Protein AF-A0A7W1CUM4-F1 (afdb_monomer_lite)

Radius of gyration: 14.27 Å; chains: 1; bounding box: 35×41×28 Å

Secondary structure (DSSP, 8-state):
--HHHHHHHHHHHHH-TT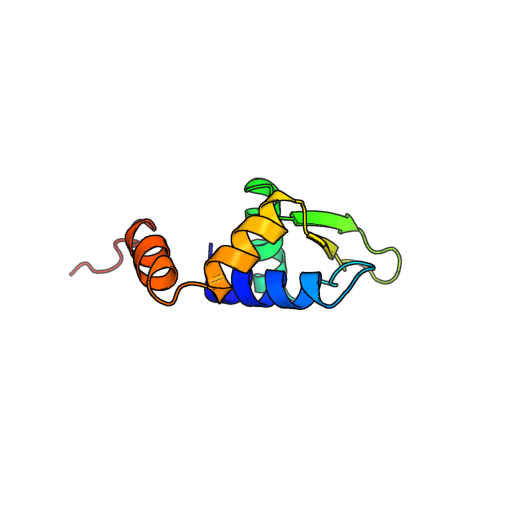-EEE-SHHHHHHHHHHHHTTSEEEEE-SSSTT-EEEEE-HHHHHHHHHHHH-TTHHHHHHHHS--------

pLDDT: mean 77.29, std 16.69, range [39.12, 94.81]

Foldseek 3Di:
DPVVLLLVLLVQQVVDVQFDWQDDDVSVVVLVVCVVVVQWDWDDDPPDPPIIGTHGDPVVVVVNVVVVVDPPVVVVVVVPDPPPPPDDD

Sequence (89 aa):
MDFTLARQILRAAETDPDGYEVHGRKMRHEAELMREAGWLEITKSNGARSTMLARLTEAGHRVGRLFEKDAAAQRLLTAFLPRSSSESP

Structure (mmCIF, N/CA/C/O backbone):
data_AF-A0A7W1CUM4-F1
#
_entry.id   AF-A0A7W1CUM4-F1
#
loop_
_atom_site.group_PDB
_atom_site.id
_atom_site.type_symbol
_atom_site.label_atom_id
_atom_site.label_alt_id
_atom_site.label_comp_id
_atom_site.label_asym_id
_atom_site.label_entity_id
_atom_site.label_seq_id
_atom_site.pdbx_PDB_ins_code
_atom_site.Cartn_x
_atom_site.Cartn_y
_atom_site.Cartn_z
_atom_site.occupancy
_atom_site.B_iso_or_equiv
_atom_site.auth_seq_id
_atom_site.auth_comp_id
_atom_site.auth_asym_id
_atom_site.auth_atom_id
_atom_site.pdbx_PDB_model_num
ATOM 1 N N . MET A 1 1 ? -3.032 10.381 6.134 1.00 71.75 1 MET A N 1
ATOM 2 C CA . MET A 1 1 ? -3.148 9.048 5.522 1.00 71.75 1 MET A CA 1
ATOM 3 C C . MET A 1 1 ? -4.522 8.950 4.881 1.00 71.75 1 MET A C 1
ATOM 5 O O . MET A 1 1 ? -5.519 9.149 5.570 1.00 71.75 1 MET A O 1
ATOM 9 N N . ASP A 1 2 ? -4.566 8.766 3.566 1.00 79.12 2 ASP A N 1
ATOM 10 C CA . ASP A 1 2 ? -5.775 8.537 2.769 1.00 79.12 2 ASP A CA 1
ATOM 11 C C . ASP A 1 2 ? -5.991 7.022 2.625 1.00 79.12 2 ASP A C 1
ATOM 13 O O . ASP A 1 2 ? -5.375 6.362 1.787 1.00 79.12 2 ASP A O 1
ATOM 17 N N . PHE A 1 3 ? -6.892 6.453 3.435 1.00 81.69 3 PHE A N 1
ATOM 18 C CA . PHE A 1 3 ? -7.111 5.001 3.470 1.00 81.69 3 PHE A CA 1
ATOM 19 C C . PHE A 1 3 ? -7.595 4.402 2.147 1.00 81.69 3 PHE A C 1
ATOM 21 O O . PHE A 1 3 ? -7.414 3.205 1.920 1.00 81.69 3 PHE A O 1
ATOM 28 N N . THR A 1 4 ? -8.175 5.209 1.256 1.00 84.88 4 THR A N 1
ATOM 29 C CA . THR A 1 4 ? -8.552 4.735 -0.080 1.00 84.88 4 THR A CA 1
ATOM 30 C C . THR A 1 4 ? -7.301 4.421 -0.891 1.00 84.88 4 THR A C 1
ATOM 32 O O . THR A 1 4 ? -7.202 3.345 -1.484 1.00 84.88 4 THR A O 1
ATOM 35 N N . LEU A 1 5 ? -6.323 5.329 -0.872 1.00 85.50 5 LEU A N 1
ATOM 36 C CA . LEU A 1 5 ? -5.037 5.129 -1.536 1.00 85.50 5 LEU A CA 1
ATOM 37 C C . LEU A 1 5 ? -4.213 4.042 -0.854 1.00 85.50 5 LEU A C 1
ATOM 39 O O . LEU A 1 5 ? -3.668 3.188 -1.549 1.00 85.50 5 LEU A O 1
ATOM 43 N N . ALA A 1 6 ? -4.180 4.013 0.480 1.00 88.25 6 ALA A N 1
ATOM 44 C CA . ALA A 1 6 ? -3.488 2.955 1.206 1.00 88.25 6 ALA A CA 1
ATOM 45 C C . ALA A 1 6 ? -4.024 1.571 0.816 1.00 88.25 6 ALA A C 1
ATOM 47 O O . ALA A 1 6 ? -3.249 0.662 0.538 1.00 88.25 6 ALA A O 1
ATOM 48 N N . ARG A 1 7 ? -5.348 1.415 0.684 1.00 86.62 7 ARG A N 1
ATOM 49 C CA . ARG A 1 7 ? -5.958 0.156 0.236 1.00 86.62 7 ARG A CA 1
ATOM 50 C C . ARG A 1 7 ? -5.584 -0.205 -1.199 1.00 86.62 7 ARG A C 1
ATOM 52 O O . ARG A 1 7 ? -5.351 -1.377 -1.482 1.00 86.62 7 ARG A O 1
ATOM 59 N N . GLN A 1 8 ? -5.548 0.773 -2.103 1.00 87.62 8 GLN A N 1
ATOM 60 C CA . GLN A 1 8 ? -5.108 0.541 -3.482 1.00 87.62 8 GLN A CA 1
ATOM 61 C C . GLN A 1 8 ? -3.657 0.051 -3.519 1.00 87.62 8 GLN A C 1
ATOM 63 O O . GLN A 1 8 ? -3.374 -0.930 -4.201 1.00 87.62 8 GLN A O 1
ATOM 68 N N . ILE A 1 9 ? -2.775 0.677 -2.736 1.00 89.19 9 ILE A N 1
ATOM 69 C CA . ILE A 1 9 ? -1.365 0.290 -2.626 1.00 89.19 9 ILE A CA 1
ATOM 70 C C . ILE A 1 9 ? -1.231 -1.111 -2.018 1.00 89.19 9 ILE A C 1
ATOM 72 O O . ILE A 1 9 ? -0.521 -1.934 -2.582 1.00 89.19 9 ILE A O 1
ATOM 76 N N . LEU A 1 10 ? -1.938 -1.412 -0.919 1.00 90.19 10 LEU A N 1
ATOM 77 C CA . LEU A 1 10 ? -1.903 -2.739 -0.287 1.00 90.19 10 LEU A CA 1
ATOM 78 C C . LEU A 1 10 ? -2.343 -3.835 -1.262 1.00 90.19 10 LEU A C 1
ATOM 80 O O . LEU A 1 10 ? -1.667 -4.849 -1.373 1.00 90.19 10 LEU A O 1
ATOM 84 N N . ARG A 1 11 ? -3.438 -3.614 -2.000 1.00 88.44 11 ARG A N 1
ATOM 85 C CA . ARG A 1 11 ? -3.926 -4.579 -2.995 1.00 88.44 11 ARG A CA 1
ATOM 86 C C . ARG A 1 11 ? -2.944 -4.787 -4.135 1.00 88.44 11 ARG A C 1
ATOM 88 O O . ARG A 1 11 ? -2.700 -5.923 -4.514 1.00 88.44 11 ARG A O 1
ATOM 95 N N . ALA A 1 12 ? -2.387 -3.704 -4.669 1.00 88.69 12 ALA A N 1
ATOM 96 C CA . ALA A 1 12 ? -1.434 -3.800 -5.765 1.00 88.69 12 ALA A CA 1
ATOM 97 C C . ALA A 1 12 ? -0.136 -4.504 -5.327 1.00 88.69 12 ALA A C 1
ATOM 99 O O . ALA A 1 12 ? 0.364 -5.365 -6.044 1.00 88.69 12 ALA A O 1
ATOM 100 N N . ALA A 1 13 ? 0.356 -4.202 -4.121 1.00 88.56 13 ALA A N 1
ATOM 101 C CA . ALA A 1 13 ? 1.527 -4.853 -3.535 1.00 88.56 13 ALA A CA 1
ATOM 102 C C . ALA A 1 13 ? 1.279 -6.317 -3.138 1.00 88.56 13 ALA A C 1
ATOM 104 O O . ALA A 1 13 ? 2.221 -7.096 -3.104 1.00 88.56 13 ALA A O 1
ATOM 105 N N . GLU A 1 14 ? 0.037 -6.716 -2.854 1.00 87.56 14 GLU A N 1
ATOM 106 C CA . GLU A 1 14 ? -0.312 -8.122 -2.610 1.00 87.56 14 GLU A CA 1
ATOM 107 C C . GLU A 1 14 ? -0.325 -8.949 -3.900 1.00 87.56 14 GLU A C 1
ATOM 109 O O . GLU A 1 14 ? 0.021 -10.128 -3.884 1.00 87.56 14 GLU A O 1
ATOM 114 N N . THR A 1 15 ? -0.697 -8.331 -5.024 1.00 84.88 15 THR A N 1
ATOM 115 C CA . THR A 1 15 ? -0.698 -8.987 -6.339 1.00 84.88 15 THR A CA 1
ATOM 116 C C . THR A 1 15 ? 0.675 -9.046 -7.009 1.00 84.88 15 THR A C 1
ATOM 118 O O . THR A 1 15 ? 0.811 -9.749 -8.008 1.00 84.88 15 THR A O 1
ATOM 121 N N . ASP A 1 16 ? 1.674 -8.327 -6.485 1.00 83.56 16 ASP A N 1
ATOM 122 C CA . ASP A 1 16 ? 3.011 -8.220 -7.072 1.00 83.56 16 ASP A CA 1
ATOM 123 C C . ASP A 1 16 ? 4.090 -8.768 -6.113 1.00 83.56 16 ASP A C 1
ATOM 125 O O . ASP A 1 16 ? 4.484 -8.079 -5.165 1.00 83.56 16 ASP A O 1
ATOM 129 N N . PRO A 1 17 ? 4.582 -10.004 -6.329 1.00 72.00 17 PRO A N 1
ATOM 130 C CA . PRO A 1 17 ? 5.554 -10.641 -5.441 1.00 72.00 17 PRO A CA 1
ATOM 131 C C . PRO A 1 17 ? 6.923 -9.946 -5.440 1.00 72.00 17 PRO A C 1
ATOM 133 O O . PRO A 1 17 ? 7.664 -10.060 -4.461 1.00 72.00 17 PRO A O 1
ATOM 136 N N . ASP A 1 18 ? 7.258 -9.205 -6.498 1.00 80.38 18 ASP A N 1
ATOM 137 C CA . ASP A 1 18 ? 8.526 -8.485 -6.604 1.00 80.38 18 ASP A CA 1
ATOM 138 C C . ASP A 1 18 ? 8.445 -7.085 -5.980 1.00 80.38 18 ASP A C 1
ATOM 140 O O . ASP A 1 18 ? 9.479 -6.492 -5.653 1.00 80.38 18 ASP A O 1
ATOM 144 N N . GLY A 1 19 ? 7.235 -6.608 -5.692 1.00 80.62 19 GLY A N 1
ATOM 145 C CA . GLY A 1 19 ? 6.934 -5.326 -5.073 1.00 80.62 19 GLY A CA 1
ATOM 146 C C . GLY A 1 19 ? 6.256 -4.372 -6.047 1.00 80.62 19 GLY A C 1
ATOM 147 O O . GLY A 1 19 ? 6.590 -4.292 -7.221 1.00 80.62 19 GLY A O 1
ATOM 148 N N . TYR A 1 20 ? 5.314 -3.591 -5.536 1.00 87.88 20 TYR A N 1
ATOM 149 C CA . TYR A 1 20 ? 4.536 -2.658 -6.336 1.00 87.88 20 TYR A CA 1
ATOM 150 C C . TYR A 1 20 ? 5.308 -1.363 -6.602 1.00 87.88 20 TYR A C 1
ATOM 152 O O . TYR A 1 20 ? 5.737 -0.675 -5.670 1.00 87.88 20 TYR A O 1
ATOM 160 N N . GLU A 1 21 ? 5.453 -0.986 -7.871 1.00 89.38 21 GLU A N 1
ATOM 161 C CA . GLU A 1 21 ? 6.019 0.312 -8.232 1.00 89.38 21 GLU A CA 1
ATOM 162 C C . GLU A 1 21 ? 5.026 1.457 -7.984 1.00 89.38 21 GLU A C 1
ATOM 164 O O . GLU A 1 21 ? 3.978 1.573 -8.623 1.00 89.38 21 GLU A O 1
ATOM 169 N N . VAL A 1 22 ? 5.388 2.359 -7.072 1.00 86.50 22 VAL A N 1
ATOM 170 C CA . VAL A 1 22 ? 4.559 3.504 -6.692 1.00 86.50 22 VAL A CA 1
ATOM 171 C C . VAL A 1 22 ? 4.895 4.720 -7.551 1.00 86.50 22 VAL A C 1
ATOM 173 O O . VAL A 1 22 ? 5.972 5.318 -7.439 1.00 86.50 22 VAL A O 1
ATOM 176 N N . HIS A 1 23 ? 3.919 5.146 -8.352 1.00 85.81 23 HIS A N 1
ATOM 177 C CA . HIS A 1 23 ? 4.029 6.283 -9.266 1.00 85.81 23 HIS A CA 1
ATOM 178 C C . HIS A 1 23 ? 3.187 7.483 -8.811 1.00 85.81 23 HIS A C 1
ATOM 180 O O . HIS A 1 23 ? 2.122 7.346 -8.217 1.00 85.81 23 HIS A O 1
ATOM 186 N N . GLY A 1 24 ? 3.652 8.696 -9.125 1.00 86.12 24 GLY A N 1
ATOM 187 C CA . GLY A 1 24 ? 2.924 9.939 -8.835 1.00 86.12 24 GLY A CA 1
ATOM 188 C C . GLY A 1 24 ? 3.109 10.478 -7.408 1.00 86.12 24 GLY A C 1
ATOM 189 O O . GLY A 1 24 ? 3.333 9.749 -6.447 1.00 86.12 24 GLY A O 1
ATOM 190 N N . ARG A 1 25 ? 3.046 11.808 -7.245 1.00 88.19 25 ARG A N 1
ATOM 191 C CA . ARG A 1 25 ? 3.375 12.485 -5.971 1.00 88.19 25 ARG A CA 1
ATOM 192 C C . ARG A 1 25 ? 2.480 12.047 -4.804 1.00 88.19 25 ARG A C 1
ATOM 194 O O . ARG A 1 25 ? 2.998 11.813 -3.719 1.00 88.19 25 ARG A O 1
ATOM 201 N N . LYS A 1 26 ? 1.166 11.927 -5.030 1.00 88.31 26 LYS A N 1
ATOM 202 C CA . LYS A 1 26 ? 0.197 11.588 -3.975 1.00 88.31 26 LYS A CA 1
ATOM 203 C C . LYS A 1 26 ? 0.374 10.149 -3.474 1.00 88.31 26 LYS A C 1
ATOM 205 O O . LYS A 1 26 ? 0.438 9.948 -2.269 1.00 88.31 26 LYS A O 1
ATOM 210 N N . MET A 1 27 ? 0.518 9.172 -4.377 1.00 89.25 27 MET A N 1
ATOM 211 C CA . MET A 1 27 ? 0.730 7.775 -3.970 1.00 89.25 27 MET A CA 1
ATOM 212 C C . MET A 1 27 ? 2.088 7.575 -3.302 1.00 89.25 27 MET A C 1
ATOM 214 O O . MET A 1 27 ? 2.178 6.823 -2.342 1.00 89.25 27 MET A O 1
ATOM 218 N N . ARG A 1 28 ? 3.131 8.281 -3.761 1.00 89.94 28 ARG A N 1
ATOM 219 C CA . ARG A 1 28 ? 4.454 8.238 -3.123 1.00 89.94 28 ARG A CA 1
ATOM 220 C C . ARG A 1 28 ? 4.413 8.729 -1.678 1.00 89.94 28 ARG A C 1
ATOM 222 O O . ARG A 1 28 ? 4.906 8.033 -0.801 1.00 89.94 28 ARG A O 1
ATOM 229 N N . HIS A 1 29 ? 3.765 9.867 -1.436 1.00 91.69 29 HIS A N 1
ATOM 230 C CA . HIS A 1 29 ? 3.573 10.376 -0.080 1.00 91.69 29 HIS A CA 1
ATOM 231 C C . HIS A 1 29 ? 2.779 9.394 0.796 1.00 91.69 29 HIS A C 1
ATOM 233 O O . HIS A 1 29 ? 3.143 9.147 1.940 1.00 91.69 29 HIS A O 1
ATOM 239 N N . GLU A 1 30 ? 1.723 8.786 0.251 1.00 92.88 30 GLU A N 1
ATOM 240 C CA . GLU A 1 30 ? 0.933 7.798 0.990 1.00 92.88 30 GLU A CA 1
ATOM 241 C C . GLU A 1 30 ? 1.746 6.537 1.324 1.00 92.88 30 GLU A C 1
ATOM 243 O O . GLU A 1 30 ? 1.711 6.061 2.456 1.00 92.88 30 GLU A O 1
ATOM 248 N N . ALA A 1 31 ? 2.532 6.027 0.373 1.00 91.81 31 ALA A N 1
ATOM 249 C CA . ALA A 1 31 ? 3.408 4.883 0.596 1.00 91.81 31 ALA A CA 1
ATOM 250 C C . ALA A 1 31 ? 4.458 5.173 1.682 1.00 91.81 31 ALA A C 1
ATOM 252 O O . ALA A 1 31 ? 4.736 4.308 2.509 1.00 91.81 31 ALA A O 1
ATOM 253 N N . GLU A 1 32 ? 5.012 6.389 1.730 1.00 92.38 32 GLU A N 1
ATOM 254 C CA . GLU A 1 32 ? 5.935 6.809 2.792 1.00 92.38 32 GLU A CA 1
ATOM 255 C C . GLU A 1 32 ? 5.271 6.794 4.174 1.00 92.38 32 GLU A C 1
ATOM 257 O O . GLU A 1 32 ? 5.855 6.247 5.110 1.00 92.38 32 GLU A O 1
ATOM 262 N N . LEU A 1 33 ? 4.034 7.293 4.294 1.00 93.44 33 LEU A N 1
ATOM 263 C CA . LEU A 1 33 ? 3.262 7.214 5.542 1.00 93.44 33 LEU A CA 1
ATOM 264 C C . LEU A 1 33 ? 2.989 5.758 5.950 1.00 93.44 33 LEU A C 1
ATOM 266 O O . LEU A 1 33 ? 3.073 5.405 7.124 1.00 93.44 33 LEU A O 1
ATOM 270 N N . MET A 1 34 ? 2.680 4.889 4.987 1.00 94.25 34 MET A N 1
ATOM 271 C CA . MET A 1 34 ? 2.486 3.458 5.237 1.00 94.25 34 MET A CA 1
ATOM 272 C C . MET A 1 34 ? 3.788 2.756 5.643 1.00 94.25 34 MET A C 1
ATOM 274 O O . MET A 1 34 ? 3.758 1.842 6.466 1.00 94.25 34 MET A O 1
ATOM 278 N N . ARG A 1 35 ? 4.934 3.185 5.103 1.00 94.62 35 ARG A N 1
ATOM 279 C CA . ARG A 1 35 ? 6.261 2.723 5.525 1.00 94.62 35 ARG A CA 1
ATOM 280 C C . ARG A 1 35 ? 6.556 3.144 6.962 1.00 94.62 35 ARG A C 1
ATOM 282 O O . ARG A 1 35 ? 7.011 2.322 7.748 1.00 94.62 35 ARG A O 1
ATOM 289 N N . GLU A 1 36 ? 6.264 4.391 7.324 1.00 94.81 36 GLU A N 1
ATOM 290 C CA . GLU A 1 36 ? 6.397 4.883 8.704 1.00 94.81 36 GLU A CA 1
ATOM 291 C C . GLU A 1 36 ? 5.476 4.131 9.677 1.00 94.81 36 GLU A C 1
ATOM 293 O O . GLU A 1 36 ? 5.879 3.834 10.798 1.00 94.81 36 GLU A O 1
ATOM 298 N N . ALA A 1 37 ? 4.282 3.735 9.227 1.00 91.00 37 ALA A N 1
ATOM 299 C CA . ALA A 1 37 ? 3.369 2.866 9.972 1.00 91.00 37 ALA A CA 1
ATOM 300 C C . ALA A 1 37 ? 3.794 1.379 10.000 1.00 91.00 37 ALA A C 1
ATOM 302 O O . ALA A 1 37 ? 3.123 0.555 10.625 1.00 91.00 37 ALA A O 1
ATOM 303 N N . GLY A 1 38 ? 4.884 1.016 9.316 1.00 94.75 38 GLY A N 1
ATOM 304 C CA . GLY A 1 38 ? 5.420 -0.345 9.258 1.00 94.75 38 GLY A CA 1
ATOM 305 C C . GLY A 1 38 ? 4.625 -1.307 8.373 1.00 94.75 38 GLY A C 1
ATOM 306 O O . GLY A 1 38 ? 4.794 -2.519 8.491 1.00 94.75 38 GLY A O 1
ATOM 307 N N . TRP A 1 39 ? 3.740 -0.812 7.506 1.00 94.38 39 TRP A N 1
ATOM 308 C CA . TRP A 1 39 ? 2.917 -1.641 6.613 1.00 94.38 39 TRP A CA 1
ATOM 309 C C . TRP A 1 39 ? 3.641 -1.990 5.314 1.00 94.38 39 TRP A C 1
ATOM 311 O O . TRP A 1 39 ? 3.338 -3.008 4.693 1.00 94.38 39 TRP A O 1
ATOM 321 N N . LEU A 1 40 ? 4.593 -1.148 4.914 1.00 94.19 40 LEU A N 1
ATOM 322 C CA . LEU A 1 40 ? 5.389 -1.322 3.708 1.00 94.19 40 LEU A CA 1
ATOM 323 C C . LEU A 1 40 ? 6.880 -1.221 4.006 1.00 94.19 40 LEU A C 1
ATOM 325 O O . LEU A 1 40 ? 7.314 -0.407 4.820 1.00 94.19 40 LEU A O 1
ATOM 329 N N . GLU A 1 41 ? 7.663 -1.970 3.247 1.00 94.06 41 GLU A N 1
ATOM 330 C CA . GLU A 1 41 ? 9.066 -1.678 2.994 1.00 94.06 41 GLU A CA 1
ATOM 331 C C . GLU A 1 41 ? 9.191 -0.984 1.642 1.00 94.06 41 GLU A C 1
ATOM 333 O O . GLU A 1 41 ? 8.595 -1.416 0.657 1.00 94.06 41 GLU A O 1
ATOM 338 N N . ILE A 1 42 ? 9.967 0.101 1.588 1.00 91.19 42 ILE A N 1
ATOM 339 C CA . ILE A 1 42 ? 10.210 0.837 0.346 1.00 91.19 42 ILE A CA 1
ATOM 340 C C . ILE A 1 42 ? 11.680 0.731 -0.022 1.00 91.19 42 ILE A C 1
ATOM 342 O O . ILE A 1 42 ? 12.553 1.166 0.732 1.00 91.19 42 ILE A O 1
ATOM 346 N N . THR A 1 43 ? 11.942 0.219 -1.219 1.00 88.31 43 THR A N 1
ATOM 347 C CA . THR A 1 43 ? 13.272 0.206 -1.831 1.00 88.31 43 THR A CA 1
ATOM 348 C C . THR A 1 43 ? 13.293 1.113 -3.061 1.00 88.31 43 THR A C 1
ATOM 350 O O . THR A 1 43 ? 12.267 1.3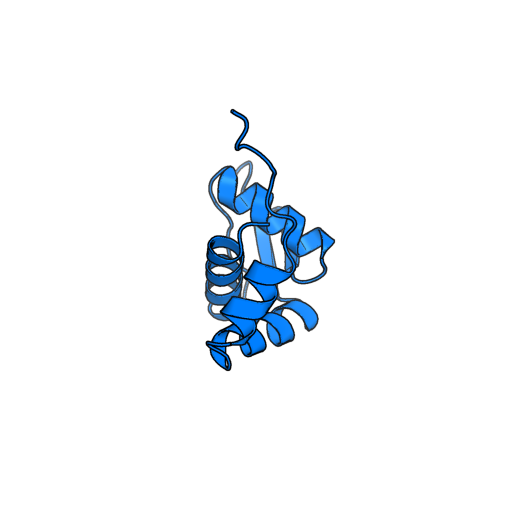71 -3.692 1.00 88.31 43 THR A O 1
ATOM 353 N N . LYS A 1 44 ? 14.461 1.672 -3.391 1.00 77.00 44 LYS A N 1
ATOM 354 C CA . LYS A 1 44 ? 14.619 2.454 -4.625 1.00 77.00 44 LYS A CA 1
ATOM 355 C C . LYS A 1 44 ? 14.709 1.477 -5.799 1.00 77.00 44 LYS A C 1
ATOM 357 O O . LYS A 1 44 ? 15.573 0.606 -5.780 1.00 77.00 44 LYS A O 1
ATOM 362 N N . SER A 1 45 ? 13.840 1.622 -6.800 1.00 70.44 45 SER A N 1
ATOM 363 C CA . SER A 1 45 ? 13.933 0.836 -8.036 1.00 70.44 45 SER A CA 1
ATOM 364 C C . SER A 1 45 ? 15.094 1.360 -8.888 1.00 70.44 45 SER A C 1
ATOM 366 O O . SER A 1 45 ? 15.264 2.570 -9.059 1.00 70.44 45 SER A O 1
ATOM 368 N N . ASN A 1 46 ? 15.909 0.445 -9.416 1.00 63.28 46 ASN A N 1
ATOM 369 C CA . ASN A 1 46 ? 17.090 0.762 -10.225 1.00 63.28 46 ASN A CA 1
ATOM 370 C C . ASN A 1 46 ? 16.741 1.190 -11.670 1.00 63.28 46 ASN A C 1
ATOM 372 O O . ASN A 1 46 ? 17.638 1.590 -12.409 1.00 63.28 46 ASN A O 1
ATOM 376 N N . GLY A 1 47 ? 15.470 1.097 -12.088 1.00 57.97 47 GLY A N 1
ATOM 377 C CA . GLY A 1 47 ? 15.062 1.202 -13.498 1.00 57.97 47 GLY A CA 1
ATOM 378 C C . GLY A 1 47 ? 14.757 2.611 -14.020 1.00 57.97 47 GLY A C 1
ATOM 379 O O . GLY A 1 47 ? 14.904 2.865 -15.212 1.00 57.97 47 GLY A O 1
ATOM 380 N N . ALA A 1 48 ? 14.369 3.557 -13.162 1.00 58.44 48 ALA A N 1
ATOM 381 C CA . ALA A 1 48 ? 14.097 4.936 -13.566 1.00 58.44 48 ALA A CA 1
ATOM 382 C C . ALA A 1 48 ? 14.259 5.889 -12.378 1.00 58.44 48 ALA A C 1
ATOM 384 O O . ALA A 1 48 ? 13.897 5.564 -11.244 1.00 58.44 48 ALA A O 1
ATOM 385 N N . ARG A 1 49 ? 14.802 7.090 -12.625 1.00 59.91 49 ARG A N 1
ATOM 386 C CA . ARG A 1 49 ? 14.908 8.142 -11.603 1.00 59.91 49 ARG A CA 1
ATOM 387 C C . ARG A 1 49 ? 13.522 8.362 -10.980 1.00 59.91 49 ARG A C 1
ATOM 389 O O . ARG A 1 49 ? 12.614 8.833 -11.655 1.00 59.91 49 ARG A O 1
ATOM 396 N N . SER A 1 50 ? 13.412 8.039 -9.688 1.00 62.34 50 SER A N 1
ATOM 397 C CA . SER A 1 50 ? 12.263 8.297 -8.801 1.00 62.34 50 SER A CA 1
ATOM 398 C C . SER A 1 50 ? 11.167 7.226 -8.698 1.00 62.34 50 SER A C 1
ATOM 400 O O . SER A 1 50 ? 10.100 7.538 -8.155 1.00 62.34 50 SER A O 1
ATOM 402 N N . THR A 1 51 ? 11.412 5.986 -9.123 1.00 69.25 51 THR A N 1
ATOM 403 C CA . THR A 1 51 ? 10.473 4.882 -8.859 1.00 69.25 51 THR A CA 1
ATOM 404 C C . THR A 1 51 ? 10.763 4.225 -7.505 1.00 69.25 51 THR A C 1
ATOM 406 O O . THR A 1 51 ? 11.899 3.850 -7.204 1.00 69.25 51 THR A O 1
ATOM 409 N N . MET A 1 52 ? 9.734 4.127 -6.660 1.00 82.94 52 MET A N 1
ATOM 410 C CA . MET A 1 52 ? 9.791 3.453 -5.361 1.00 82.94 52 MET A CA 1
ATOM 411 C C . MET A 1 52 ? 9.108 2.099 -5.475 1.00 82.94 52 MET A C 1
ATOM 413 O O . MET A 1 52 ? 7.983 2.030 -5.959 1.00 82.94 52 MET A O 1
ATOM 417 N N . LEU A 1 53 ? 9.778 1.050 -5.018 1.00 89.44 53 LEU A N 1
ATOM 418 C CA . LEU A 1 53 ? 9.249 -0.304 -4.984 1.00 89.44 53 LEU A CA 1
ATOM 419 C C . LEU A 1 53 ? 8.746 -0.592 -3.569 1.00 89.44 53 LEU A C 1
ATOM 421 O O . LEU A 1 53 ? 9.538 -0.602 -2.624 1.00 89.44 53 LEU A O 1
ATOM 425 N N . ALA A 1 54 ? 7.438 -0.778 -3.427 1.00 90.56 54 ALA A N 1
ATOM 426 C CA . ALA A 1 54 ? 6.762 -1.022 -2.162 1.00 90.56 54 ALA A CA 1
ATOM 427 C C . ALA A 1 54 ? 6.441 -2.511 -1.993 1.00 90.56 54 ALA A C 1
ATOM 429 O O . ALA A 1 54 ? 5.717 -3.091 -2.799 1.00 90.56 54 ALA A O 1
ATOM 430 N N . ARG A 1 55 ? 6.935 -3.122 -0.917 1.00 93.19 55 ARG A N 1
ATOM 431 C CA . ARG A 1 55 ? 6.623 -4.507 -0.539 1.00 93.19 55 ARG A CA 1
ATOM 432 C C . ARG A 1 55 ? 5.83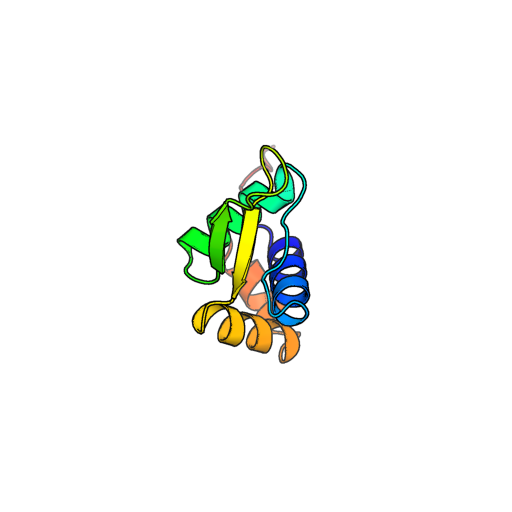9 -4.540 0.755 1.00 93.19 55 ARG A C 1
ATOM 434 O O . ARG A 1 55 ? 6.110 -3.756 1.663 1.00 93.19 55 ARG A O 1
ATOM 441 N N . LEU A 1 56 ? 4.877 -5.452 0.841 1.00 92.62 56 LEU A N 1
ATOM 442 C CA . LEU A 1 56 ? 4.133 -5.667 2.074 1.00 92.62 56 LEU A CA 1
ATOM 443 C C . LEU A 1 56 ? 5.046 -6.255 3.143 1.00 92.62 56 LEU A C 1
ATOM 445 O O . LEU A 1 56 ? 5.742 -7.241 2.921 1.00 92.62 56 LEU A O 1
ATOM 449 N N . THR A 1 57 ? 4.989 -5.671 4.333 1.00 94.06 57 THR A N 1
ATOM 450 C CA . THR A 1 57 ? 5.465 -6.353 5.535 1.00 94.06 57 THR A CA 1
ATOM 451 C C . THR A 1 57 ? 4.404 -7.345 6.005 1.00 94.06 57 THR A C 1
ATOM 453 O O . THR A 1 57 ? 3.243 -7.310 5.579 1.00 94.06 57 THR A O 1
ATOM 456 N N . GLU A 1 58 ? 4.737 -8.180 6.989 1.00 93.38 58 GLU A N 1
ATOM 457 C CA . GLU A 1 58 ? 3.720 -8.992 7.662 1.00 93.38 58 GLU A CA 1
ATOM 458 C C . GLU A 1 58 ? 2.586 -8.147 8.269 1.00 93.38 58 GLU A C 1
ATOM 460 O O . GLU A 1 58 ? 1.424 -8.568 8.278 1.00 93.38 58 GLU A O 1
ATOM 465 N N . ALA A 1 59 ? 2.906 -6.953 8.783 1.00 91.75 59 ALA A N 1
ATOM 466 C CA . ALA A 1 59 ? 1.909 -6.029 9.311 1.00 91.75 59 ALA A CA 1
ATOM 467 C C . ALA A 1 59 ? 1.015 -5.488 8.188 1.00 91.75 59 ALA A C 1
ATOM 469 O O . ALA A 1 59 ? -0.205 -5.473 8.352 1.00 91.75 59 ALA A O 1
ATOM 470 N N . GLY A 1 60 ? 1.595 -5.149 7.033 1.00 92.62 60 GLY A N 1
ATOM 471 C CA . GLY A 1 60 ? 0.858 -4.765 5.828 1.00 92.62 60 GLY A CA 1
ATOM 472 C C . GLY A 1 60 ? -0.136 -5.834 5.383 1.00 92.62 60 GLY A C 1
ATOM 473 O O . GLY A 1 60 ? -1.307 -5.524 5.176 1.00 92.62 60 GLY A O 1
ATOM 474 N N . HIS A 1 61 ? 0.276 -7.105 5.345 1.00 90.81 61 HIS A N 1
ATOM 475 C CA . HIS A 1 61 ? -0.627 -8.221 5.035 1.00 90.81 61 HIS A CA 1
ATOM 476 C C . HIS A 1 61 ? -1.765 -8.371 6.054 1.00 90.81 61 HIS A C 1
ATOM 478 O O . HIS A 1 61 ? -2.909 -8.642 5.683 1.00 90.81 61 HIS A O 1
ATOM 484 N N . ARG A 1 62 ? -1.487 -8.207 7.356 1.00 90.25 62 ARG A N 1
ATOM 485 C CA . ARG A 1 62 ? -2.538 -8.249 8.390 1.00 90.25 62 ARG A CA 1
ATOM 486 C C . ARG A 1 62 ? -3.546 -7.115 8.204 1.00 90.25 62 ARG A C 1
ATOM 488 O O . ARG A 1 62 ? -4.745 -7.371 8.269 1.00 90.25 62 ARG A O 1
ATOM 495 N N . VAL A 1 63 ? -3.072 -5.900 7.933 1.00 87.88 63 VAL A N 1
ATOM 496 C CA . VAL A 1 63 ? -3.914 -4.719 7.689 1.00 87.88 63 VAL A CA 1
ATOM 497 C C . VAL A 1 63 ? -4.726 -4.865 6.399 1.00 87.88 63 VAL A C 1
ATOM 499 O O . VAL A 1 63 ? -5.926 -4.600 6.410 1.00 87.88 63 VAL A O 1
ATOM 502 N N . GLY A 1 64 ? -4.120 -5.361 5.317 1.00 85.69 64 GLY A N 1
ATOM 503 C CA . GLY A 1 64 ? -4.810 -5.666 4.061 1.00 85.69 64 GLY A CA 1
ATOM 504 C C . GLY A 1 64 ? -6.007 -6.589 4.284 1.00 85.69 64 GLY A C 1
ATOM 505 O O . GLY A 1 64 ? -7.133 -6.235 3.945 1.00 85.69 64 GLY A O 1
ATOM 506 N N . ARG A 1 65 ? -5.808 -7.704 4.998 1.00 85.44 65 ARG A N 1
ATOM 507 C CA . ARG A 1 65 ? -6.899 -8.635 5.336 1.00 85.44 65 ARG A CA 1
ATOM 508 C C . ARG A 1 65 ? -8.003 -8.013 6.194 1.00 85.44 65 ARG A C 1
ATOM 510 O O . ARG A 1 65 ? -9.159 -8.405 6.048 1.00 85.44 65 ARG A O 1
ATOM 517 N N . LEU A 1 66 ? -7.678 -7.073 7.084 1.00 82.00 66 LEU A N 1
ATOM 518 C CA . LEU A 1 66 ? -8.685 -6.346 7.868 1.00 82.00 66 LEU A CA 1
ATOM 519 C C . LEU A 1 66 ? -9.558 -5.456 6.972 1.00 82.00 66 LEU A C 1
ATOM 521 O O . LEU A 1 66 ? -10.766 -5.395 7.177 1.00 82.00 66 LEU A O 1
ATOM 525 N N . PHE A 1 67 ? -8.979 -4.834 5.940 1.00 74.50 67 PHE A N 1
ATOM 526 C CA . PHE A 1 67 ? -9.745 -4.067 4.954 1.00 74.50 67 PHE A CA 1
ATOM 527 C C . PHE A 1 67 ? -10.670 -4.925 4.088 1.00 74.50 67 PHE A C 1
ATOM 529 O O . PHE A 1 67 ? -11.701 -4.431 3.633 1.00 74.50 67 PHE A O 1
ATOM 536 N N . GLU A 1 68 ? -10.303 -6.176 3.813 1.00 72.31 68 GLU A N 1
ATOM 537 C CA . GLU A 1 68 ? -11.108 -7.064 2.967 1.00 72.31 68 GLU A CA 1
ATOM 538 C C . GLU A 1 68 ? -12.245 -7.743 3.718 1.00 72.31 68 GLU A C 1
ATOM 540 O O . GLU A 1 68 ? -13.318 -7.959 3.157 1.00 72.31 68 GLU A O 1
ATOM 545 N N . LYS A 1 69 ? -12.016 -8.071 4.990 1.00 65.31 69 LYS A N 1
ATOM 546 C CA . LYS A 1 69 ? -12.995 -8.783 5.811 1.00 65.31 69 LYS A CA 1
ATOM 547 C C . LYS A 1 69 ? -14.112 -7.895 6.337 1.00 65.31 69 LYS A C 1
ATOM 549 O O . LYS A 1 69 ? -15.110 -8.434 6.804 1.00 65.31 69 LYS A O 1
ATOM 554 N N . ASP A 1 70 ? -13.956 -6.573 6.300 1.00 58.34 70 ASP A N 1
ATOM 555 C CA . ASP A 1 70 ? -14.755 -5.741 7.183 1.00 58.34 70 ASP A CA 1
ATOM 556 C C . ASP A 1 70 ? -15.170 -4.391 6.575 1.00 58.34 70 ASP A C 1
ATOM 558 O O . ASP A 1 70 ? -14.454 -3.387 6.616 1.00 58.34 70 ASP A O 1
ATOM 562 N N . ALA A 1 71 ? -16.408 -4.344 6.072 1.00 55.91 71 ALA A N 1
ATOM 563 C CA . ALA A 1 71 ? -17.102 -3.091 5.779 1.00 55.91 71 ALA A CA 1
ATOM 564 C C . ALA A 1 71 ? -17.278 -2.206 7.042 1.00 55.91 71 ALA A C 1
ATOM 566 O O . ALA A 1 71 ? -17.544 -1.009 6.919 1.00 55.91 71 ALA A O 1
ATOM 567 N N . ALA A 1 72 ? -17.112 -2.750 8.259 1.00 54.09 72 ALA A N 1
ATOM 568 C CA . ALA A 1 72 ? -17.150 -2.006 9.520 1.00 54.09 72 ALA A CA 1
ATOM 569 C C . ALA A 1 72 ? -15.771 -1.483 9.973 1.00 54.09 72 ALA A C 1
ATOM 571 O O . ALA A 1 72 ? -15.717 -0.386 10.537 1.00 54.09 72 ALA A O 1
ATOM 572 N N . ALA A 1 73 ? -14.651 -2.143 9.638 1.00 54.66 73 ALA A N 1
ATOM 573 C CA . ALA A 1 73 ? -13.305 -1.570 9.828 1.00 54.66 73 ALA A CA 1
ATOM 574 C C . ALA A 1 73 ? -13.138 -0.255 9.044 1.00 54.66 73 ALA A C 1
ATOM 576 O O . ALA A 1 73 ? -12.467 0.677 9.491 1.00 54.66 73 ALA A O 1
ATOM 577 N N . GLN A 1 74 ? -13.856 -0.143 7.924 1.00 55.88 74 GLN A N 1
ATOM 578 C CA . GLN A 1 74 ? -13.997 1.069 7.120 1.00 55.88 74 GLN A CA 1
ATOM 579 C C . GLN A 1 74 ? -14.595 2.247 7.915 1.00 55.88 74 GLN A C 1
ATOM 581 O O . GLN A 1 74 ? -14.162 3.386 7.751 1.00 55.88 74 GLN A O 1
ATOM 586 N N . ARG A 1 75 ? -15.542 1.996 8.829 1.00 58.12 75 ARG A N 1
ATOM 587 C CA . ARG A 1 75 ? -16.130 3.033 9.699 1.00 58.12 75 ARG A CA 1
ATOM 588 C C . ARG A 1 75 ? -15.211 3.399 10.861 1.00 58.12 75 ARG A C 1
ATOM 590 O O . ARG A 1 75 ? -15.120 4.573 11.200 1.00 58.12 75 ARG A O 1
ATOM 597 N N . LEU A 1 76 ? -14.504 2.422 11.430 1.00 57.28 76 LEU A N 1
ATOM 598 C CA . LEU A 1 76 ? -13.583 2.645 12.547 1.00 57.28 76 LEU A CA 1
ATOM 599 C C . LEU A 1 76 ? -12.363 3.469 12.122 1.00 57.28 76 LEU A C 1
ATOM 601 O O . LEU A 1 76 ? -12.055 4.467 12.763 1.00 57.28 76 LEU A O 1
ATOM 605 N N . LEU A 1 77 ? -11.722 3.143 10.999 1.00 53.97 77 LEU A N 1
ATOM 606 C CA . LEU A 1 77 ? -10.566 3.908 10.515 1.00 53.97 77 LEU A CA 1
ATOM 607 C C . LEU A 1 77 ? -10.933 5.355 10.147 1.00 53.97 77 LEU A C 1
ATOM 609 O O . LEU A 1 77 ? -10.169 6.274 10.424 1.00 53.97 77 LEU A O 1
ATOM 613 N N . THR A 1 78 ? -12.137 5.579 9.616 1.00 54.97 78 THR A N 1
ATOM 614 C CA . THR A 1 78 ? -12.646 6.933 9.332 1.00 54.97 78 THR A CA 1
ATOM 615 C C . THR A 1 78 ? -13.026 7.700 10.608 1.00 54.97 78 THR A C 1
ATOM 617 O O . THR A 1 78 ? -12.963 8.926 10.625 1.00 54.97 78 THR A O 1
ATOM 620 N N . ALA A 1 79 ? -13.401 7.002 11.686 1.00 55.47 79 ALA A N 1
ATOM 621 C CA . ALA A 1 79 ? -13.738 7.604 12.979 1.00 55.47 79 ALA A CA 1
ATOM 622 C C . ALA A 1 79 ? -12.505 7.945 13.840 1.00 55.47 79 ALA A C 1
ATOM 624 O O . ALA A 1 79 ? -12.583 8.846 14.670 1.00 55.47 79 ALA A O 1
ATOM 625 N N . PHE A 1 80 ? -11.379 7.250 13.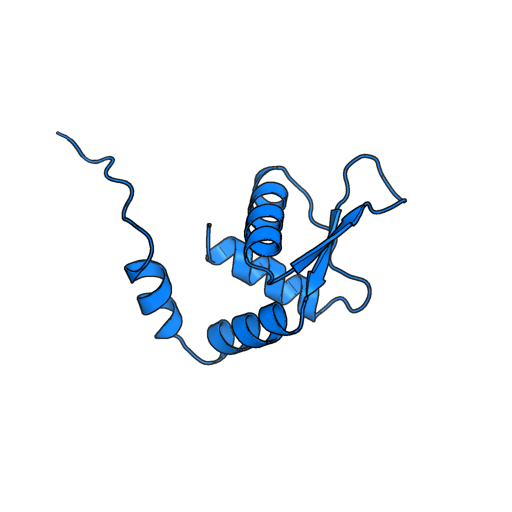640 1.00 52.22 80 PHE A N 1
ATOM 626 C CA . PHE A 1 80 ? -10.128 7.474 14.379 1.00 52.22 80 PHE A CA 1
ATOM 627 C C . PHE A 1 80 ? -9.180 8.493 13.728 1.00 52.22 80 PHE A C 1
ATOM 629 O O . PHE A 1 80 ? -8.181 8.868 14.340 1.00 52.22 80 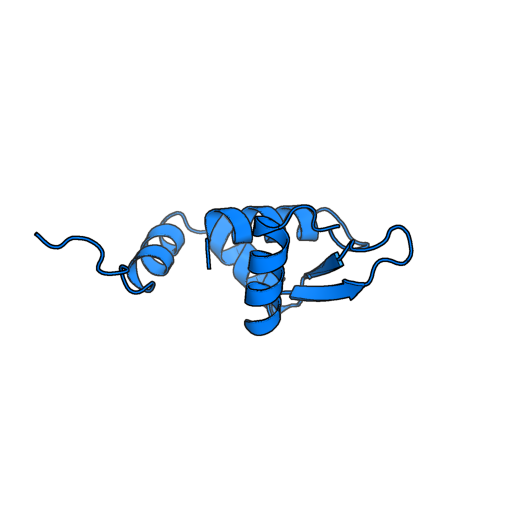PHE A O 1
ATOM 636 N N . LEU A 1 81 ? -9.478 8.976 12.517 1.00 48.62 81 LEU A N 1
ATOM 637 C CA . LEU A 1 81 ? -8.764 10.122 11.959 1.00 48.62 81 LEU A CA 1
ATOM 638 C C . LEU A 1 81 ? -9.325 11.414 12.566 1.00 48.62 81 LEU A C 1
ATOM 640 O O . LEU A 1 81 ? -10.541 11.619 12.511 1.00 48.62 81 LEU A O 1
ATOM 644 N N . PRO A 1 82 ? -8.481 12.313 13.111 1.00 43.03 82 PRO A N 1
ATOM 645 C CA . PRO A 1 82 ? -8.947 13.626 13.524 1.00 43.03 82 PRO A CA 1
ATOM 646 C C . PRO A 1 82 ? -9.555 14.301 12.298 1.00 43.03 82 PRO A C 1
ATOM 648 O O . PRO A 1 82 ? -8.876 14.494 11.285 1.00 43.03 82 PRO A O 1
ATOM 651 N N . ARG A 1 83 ? -10.852 14.623 12.368 1.00 48.25 83 ARG A N 1
ATOM 652 C CA . ARG A 1 83 ? -11.477 15.494 11.375 1.00 48.25 83 ARG A CA 1
ATOM 653 C C . ARG A 1 83 ? -10.653 16.771 11.377 1.00 48.25 83 ARG A C 1
ATOM 655 O O . ARG A 1 83 ? -10.598 17.457 12.392 1.00 48.25 83 ARG A O 1
ATOM 662 N N . SER A 1 84 ? -9.945 17.032 10.282 1.00 42.66 84 SER A N 1
ATOM 663 C CA . SER A 1 84 ? -9.285 18.314 10.100 1.00 42.66 84 SER A CA 1
ATOM 664 C C . SER A 1 84 ? -10.393 19.357 10.147 1.00 42.66 84 SER A C 1
ATOM 666 O O . SER A 1 84 ? -11.271 19.380 9.286 1.00 42.66 84 SER A O 1
ATOM 668 N N . SER A 1 85 ? -10.416 20.118 11.237 1.00 47.69 85 SER A N 1
ATOM 669 C CA . SER A 1 85 ? -11.307 21.244 11.446 1.00 47.69 85 SER A CA 1
ATOM 670 C C . SER A 1 85 ? -10.982 22.302 10.398 1.00 47.69 85 SER A C 1
ATOM 672 O O . SER A 1 85 ? -10.141 23.167 10.616 1.00 47.69 85 SER A O 1
ATOM 674 N N . SER A 1 86 ? -11.620 22.210 9.238 1.00 45.94 86 SER A N 1
ATOM 675 C CA . SER A 1 86 ? -11.676 23.293 8.261 1.00 45.94 86 SER A CA 1
ATOM 676 C C . SER A 1 86 ? -13.128 23.587 7.909 1.00 45.94 86 SER A C 1
ATOM 678 O O . SER A 1 86 ? -13.495 23.648 6.742 1.00 45.94 86 SER A O 1
ATOM 680 N N . GLU A 1 87 ? -13.963 23.744 8.929 1.00 48.34 87 GLU A N 1
ATOM 681 C CA . GLU A 1 87 ? -15.176 24.543 8.807 1.00 48.34 87 GLU A CA 1
ATOM 682 C C . GLU A 1 87 ? -15.178 25.553 9.945 1.00 48.34 87 GLU A C 1
ATOM 684 O O . GLU A 1 87 ? -15.280 25.215 11.124 1.00 48.34 87 GLU A O 1
ATOM 689 N N . SER A 1 88 ? -14.956 26.803 9.572 1.00 39.12 88 SER A N 1
ATOM 690 C CA . SER A 1 88 ? -15.263 27.997 10.349 1.00 39.12 88 SER A CA 1
ATOM 691 C C . SER A 1 88 ? -15.179 29.186 9.394 1.00 39.12 88 SER A C 1
ATOM 693 O O . SER A 1 88 ? -14.182 29.279 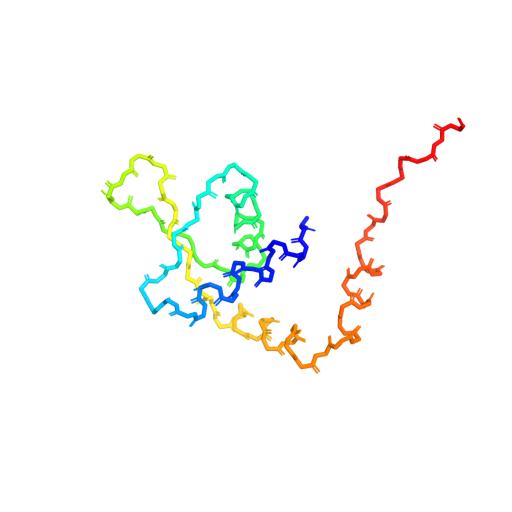8.671 1.00 39.12 88 SER A O 1
ATOM 695 N N . PRO A 1 89 ? -16.080 30.169 9.484 1.00 45.91 89 PRO A N 1
ATOM 696 C CA . PRO A 1 89 ? -17.510 30.128 9.801 1.00 45.91 89 PRO A CA 1
ATOM 697 C C . PRO A 1 89 ? -18.397 30.483 8.591 1.00 45.91 89 PRO A C 1
ATOM 699 O O . PRO A 1 89 ? -17.894 31.104 7.628 1.00 45.91 89 PRO A O 1
#